Protein AF-A0A526Z070-F1 (afdb_monomer_lite)

Structure (mmCIF, N/CA/C/O backbone):
data_AF-A0A526Z070-F1
#
_entry.id   AF-A0A526Z070-F1
#
loop_
_atom_site.group_PDB
_atom_site.id
_atom_site.type_symbol
_atom_site.label_atom_id
_atom_site.label_alt_id
_atom_site.label_comp_id
_atom_site.label_asym_id
_atom_site.label_entity_id
_atom_site.label_seq_id
_atom_site.pdbx_PDB_ins_code
_atom_site.Cartn_x
_atom_site.Cartn_y
_atom_site.Cartn_z
_atom_site.occupancy
_atom_site.B_iso_or_equiv
_atom_site.auth_seq_id
_atom_site.auth_comp_id
_atom_site.auth_asym_id
_atom_site.auth_atom_id
_atom_site.pdbx_PDB_model_num
ATOM 1 N N . PRO A 1 1 ? 1.447 -7.290 5.886 1.00 92.00 1 PRO A N 1
ATOM 2 C CA . PRO A 1 1 ? 0.138 -7.250 6.586 1.00 92.00 1 PRO A CA 1
ATOM 3 C C . PRO A 1 1 ? 0.024 -5.947 7.384 1.00 92.00 1 PRO A C 1
ATOM 5 O O . PRO A 1 1 ? 1.025 -5.514 7.949 1.00 92.00 1 PRO A O 1
ATOM 8 N N . LEU A 1 2 ? -1.165 -5.348 7.430 1.00 95.94 2 LEU A N 1
ATOM 9 C CA . LEU A 1 2 ? -1.503 -4.253 8.340 1.00 95.94 2 LEU A CA 1
ATOM 10 C C . LEU A 1 2 ? -2.381 -4.821 9.459 1.00 95.94 2 LEU A C 1
ATOM 12 O O . LEU A 1 2 ? -3.425 -5.416 9.189 1.00 95.94 2 LEU A O 1
ATOM 16 N N . ILE A 1 3 ? -1.931 -4.688 10.706 1.00 96.31 3 ILE A N 1
ATOM 17 C CA . ILE A 1 3 ? -2.529 -5.356 11.866 1.00 96.31 3 ILE A CA 1
ATOM 18 C C . ILE A 1 3 ? -2.803 -4.322 12.956 1.00 96.31 3 ILE A C 1
ATOM 20 O O . ILE A 1 3 ? -1.921 -3.540 13.307 1.00 96.31 3 ILE A O 1
ATOM 24 N N . LEU A 1 4 ? -4.015 -4.355 13.506 1.00 95.44 4 LEU A N 1
ATOM 25 C CA . LEU A 1 4 ? -4.384 -3.659 14.732 1.00 95.44 4 LEU A CA 1
ATOM 26 C C . LEU A 1 4 ? -4.105 -4.565 15.934 1.00 95.44 4 LEU A C 1
ATOM 28 O O . LEU A 1 4 ? -4.437 -5.749 15.921 1.00 95.44 4 LEU A O 1
ATOM 32 N N . VAL A 1 5 ? -3.529 -3.993 16.989 1.00 94.69 5 VAL A N 1
ATOM 33 C CA . VAL A 1 5 ? -3.403 -4.642 18.297 1.00 94.69 5 VAL A CA 1
ATOM 34 C C . VAL A 1 5 ? -4.366 -3.956 19.261 1.00 94.69 5 VAL A C 1
ATOM 36 O O . VAL A 1 5 ? -4.196 -2.773 19.555 1.00 94.69 5 VAL A O 1
ATOM 39 N N . ARG A 1 6 ? -5.387 -4.681 19.727 1.00 93.19 6 ARG A N 1
ATOM 40 C CA . ARG A 1 6 ? -6.406 -4.186 20.667 1.00 93.19 6 ARG A CA 1
ATOM 41 C C . ARG A 1 6 ? -6.925 -5.333 21.532 1.00 93.19 6 ARG A C 1
ATOM 43 O O . ARG A 1 6 ? -7.060 -6.443 21.033 1.00 93.19 6 ARG A O 1
ATOM 50 N N . ASP A 1 7 ? -7.214 -5.061 22.807 1.00 92.75 7 ASP A N 1
ATOM 51 C CA . ASP A 1 7 ? -7.795 -6.030 23.754 1.00 92.75 7 ASP A CA 1
ATOM 52 C C . ASP A 1 7 ? -7.027 -7.365 23.794 1.00 92.75 7 ASP A C 1
ATOM 54 O O . ASP A 1 7 ? -7.619 -8.441 23.750 1.00 92.75 7 ASP A O 1
ATOM 58 N N . ASP A 1 8 ? -5.690 -7.282 23.804 1.00 94.75 8 ASP A N 1
ATOM 59 C CA . ASP A 1 8 ? -4.762 -8.424 23.753 1.00 94.75 8 ASP A CA 1
ATOM 60 C C . ASP A 1 8 ? -4.944 -9.343 22.527 1.00 94.75 8 ASP A C 1
ATOM 62 O O . ASP A 1 8 ? -4.594 -10.526 22.543 1.00 94.75 8 ASP A O 1
ATOM 66 N N . ARG A 1 9 ? -5.479 -8.799 21.427 1.00 95.38 9 ARG A N 1
ATOM 67 C CA . ARG A 1 9 ? -5.724 -9.514 20.172 1.00 95.38 9 ARG A CA 1
ATOM 68 C C . ARG A 1 9 ? -5.088 -8.813 18.978 1.00 95.38 9 ARG A C 1
ATOM 70 O O . ARG A 1 9 ? -5.016 -7.588 18.907 1.00 95.38 9 ARG A O 1
ATOM 77 N N . PHE A 1 10 ? -4.669 -9.629 18.013 1.00 96.56 10 PHE A N 1
ATOM 78 C CA . PHE A 1 10 ? -4.290 -9.187 16.675 1.00 96.56 10 PHE A CA 1
ATOM 79 C C . PHE A 1 10 ? -5.519 -9.227 15.765 1.00 96.56 10 PHE A C 1
ATOM 81 O O . PHE A 1 10 ? -6.107 -10.290 15.553 1.00 96.56 10 PHE A O 1
ATOM 88 N N . GLU A 1 11 ? -5.891 -8.078 15.218 1.00 95.50 11 GLU A N 1
ATOM 89 C CA . GLU A 1 11 ? -6.971 -7.928 14.247 1.00 95.50 11 GLU A CA 1
ATOM 90 C C . GLU A 1 11 ? -6.357 -7.556 12.891 1.00 95.50 11 GLU A C 1
ATOM 92 O O . GLU A 1 11 ? -5.664 -6.545 12.755 1.00 95.50 11 GLU A O 1
ATOM 97 N N . LEU A 1 12 ? -6.565 -8.397 11.877 1.00 96.75 12 LEU A N 1
ATOM 98 C CA . LEU A 1 12 ? -6.097 -8.113 10.523 1.00 96.75 12 LEU A CA 1
ATOM 99 C C . LEU A 1 12 ? -6.926 -6.968 9.931 1.00 96.75 12 LEU A C 1
ATOM 101 O O . LEU A 1 12 ? -8.136 -7.112 9.776 1.00 96.75 12 LEU A O 1
ATOM 105 N N . ILE A 1 13 ? -6.266 -5.865 9.571 1.00 96.75 13 ILE A N 1
ATOM 106 C CA . ILE A 1 13 ? -6.888 -4.767 8.821 1.00 96.75 13 ILE A CA 1
ATOM 107 C C . ILE A 1 13 ? -6.819 -5.075 7.326 1.00 96.75 13 ILE A C 1
ATOM 109 O O . ILE A 1 13 ? -7.817 -4.954 6.622 1.00 96.75 13 ILE A O 1
ATOM 113 N N . ASP A 1 14 ? -5.633 -5.452 6.836 1.00 97.00 14 ASP A N 1
ATOM 114 C CA . ASP A 1 14 ? -5.415 -5.691 5.410 1.00 97.00 14 ASP A CA 1
ATOM 115 C C . ASP A 1 14 ? -4.178 -6.548 5.111 1.00 97.00 14 ASP A C 1
ATOM 117 O O . ASP A 1 14 ? -3.184 -6.561 5.849 1.00 97.00 14 ASP A O 1
ATOM 121 N N . MET A 1 15 ? -4.219 -7.215 3.963 1.00 95.75 15 MET A N 1
ATOM 122 C CA . MET A 1 15 ? -3.091 -7.903 3.347 1.00 95.75 15 MET A CA 1
ATOM 123 C C . MET A 1 15 ? -2.636 -7.122 2.115 1.00 95.75 15 MET A C 1
ATOM 125 O O . MET A 1 15 ? -3.050 -7.399 0.998 1.00 95.75 15 MET A O 1
ATOM 129 N N . ILE A 1 16 ? -1.747 -6.150 2.327 1.00 95.38 16 ILE A N 1
ATOM 130 C CA . ILE A 1 16 ? -1.132 -5.386 1.236 1.00 95.38 16 ILE A CA 1
ATOM 131 C C . ILE A 1 16 ? -0.063 -6.257 0.565 1.00 95.38 16 ILE A C 1
ATOM 133 O O . ILE A 1 16 ? 0.975 -6.545 1.169 1.00 95.38 16 ILE A O 1
ATOM 137 N N . SER A 1 17 ? -0.335 -6.688 -0.665 1.00 91.88 17 SER A N 1
ATOM 138 C CA . SER A 1 17 ? 0.588 -7.469 -1.491 1.00 91.88 17 SER A CA 1
ATOM 139 C C . SER A 1 17 ? 1.489 -6.545 -2.307 1.00 91.88 17 SER A C 1
ATOM 141 O O . SER A 1 17 ? 1.004 -5.770 -3.126 1.00 91.88 17 SER A O 1
ATOM 143 N N . MET A 1 18 ? 2.798 -6.656 -2.094 1.00 90.94 18 MET A N 1
ATOM 144 C CA . MET A 1 18 ? 3.829 -5.951 -2.860 1.00 90.94 18 MET A CA 1
ATOM 145 C C . MET A 1 18 ? 4.542 -6.922 -3.795 1.00 90.94 18 MET A C 1
ATOM 147 O O . MET A 1 18 ? 4.515 -8.137 -3.577 1.00 90.94 18 MET A O 1
ATOM 151 N N . PHE A 1 19 ? 5.181 -6.379 -4.822 1.00 92.19 19 PHE A N 1
ATOM 152 C CA . PHE A 1 19 ? 5.901 -7.143 -5.823 1.00 92.19 19 PHE A CA 1
ATOM 153 C C . PHE A 1 19 ? 7.208 -6.457 -6.209 1.00 92.19 19 PHE A C 1
ATOM 155 O O . PHE A 1 19 ? 7.200 -5.307 -6.648 1.00 92.19 19 PHE A O 1
ATOM 162 N N . ASP A 1 20 ? 8.294 -7.223 -6.122 1.00 92.44 20 ASP A N 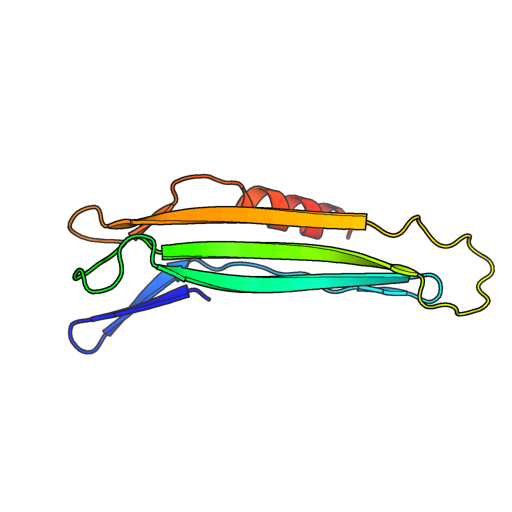1
ATOM 163 C CA . ASP A 1 20 ? 9.613 -6.823 -6.589 1.00 92.44 20 ASP A CA 1
ATOM 164 C C . ASP A 1 20 ? 10.053 -7.748 -7.727 1.00 92.44 20 ASP A C 1
ATOM 166 O O . ASP A 1 20 ? 9.875 -8.967 -7.676 1.00 92.44 20 ASP A O 1
ATOM 170 N N . GLU A 1 21 ? 10.667 -7.163 -8.747 1.00 91.50 21 GLU A N 1
ATOM 171 C CA . GLU A 1 21 ? 11.194 -7.859 -9.915 1.00 91.50 21 GLU A CA 1
ATOM 172 C C . GLU A 1 21 ? 12.601 -7.348 -10.210 1.00 91.50 21 GLU A C 1
ATOM 174 O O . GLU A 1 21 ? 12.865 -6.148 -10.193 1.00 91.50 21 GLU A O 1
ATOM 179 N N . SER A 1 22 ? 13.523 -8.263 -10.496 1.00 91.94 22 SER A N 1
ATOM 180 C CA . SER A 1 22 ? 14.881 -7.917 -10.905 1.00 91.94 22 SER A CA 1
ATOM 181 C C . SER A 1 22 ? 15.237 -8.739 -12.133 1.00 91.94 22 SER A C 1
ATOM 183 O O . SER A 1 22 ? 15.490 -9.937 -12.032 1.00 91.94 22 SER A O 1
ATOM 185 N N . LEU A 1 23 ? 15.249 -8.083 -13.288 1.00 90.69 23 LEU A N 1
ATOM 186 C CA . LEU A 1 23 ? 15.696 -8.637 -14.564 1.00 90.69 23 LEU A CA 1
ATOM 187 C C . LEU A 1 23 ? 17.051 -8.027 -14.936 1.00 90.69 23 LEU A C 1
ATOM 189 O O . LEU A 1 23 ? 17.512 -7.112 -14.268 1.00 90.69 23 LEU A O 1
ATOM 193 N N . CYS A 1 24 ? 17.693 -8.494 -16.006 1.00 91.50 24 CYS A N 1
ATOM 194 C CA . CYS A 1 24 ? 18.946 -7.888 -16.478 1.00 91.50 24 CYS A CA 1
ATOM 195 C C . CYS A 1 24 ? 18.751 -6.386 -16.764 1.00 91.50 24 CYS A C 1
ATOM 197 O O . CYS A 1 24 ? 19.454 -5.539 -16.225 1.00 91.50 24 CYS A O 1
ATOM 199 N N . ALA A 1 25 ? 17.743 -6.033 -17.572 1.00 92.19 25 ALA A N 1
ATOM 200 C CA . ALA A 1 25 ? 17.605 -4.667 -18.080 1.00 92.19 25 ALA A CA 1
ATOM 201 C C . ALA A 1 25 ? 17.103 -3.661 -17.025 1.00 92.19 25 ALA A C 1
ATOM 203 O O . ALA A 1 25 ? 17.402 -2.468 -17.112 1.00 92.19 25 ALA A O 1
ATOM 204 N N . TYR A 1 26 ? 16.347 -4.117 -16.020 1.00 93.38 26 TYR A N 1
ATOM 205 C CA . TYR A 1 26 ? 15.753 -3.248 -15.004 1.00 93.38 26 TYR A CA 1
ATOM 206 C C . TYR A 1 26 ? 15.410 -3.970 -13.704 1.00 93.38 26 TYR A C 1
ATOM 208 O O . TYR A 1 26 ? 15.284 -5.196 -13.643 1.00 93.38 26 TYR A O 1
ATOM 216 N N . ARG A 1 27 ? 15.181 -3.169 -12.668 1.00 94.44 27 ARG A N 1
ATOM 217 C CA . ARG A 1 27 ? 14.569 -3.575 -11.409 1.00 94.44 27 ARG A CA 1
ATOM 218 C C . ARG A 1 27 ? 13.294 -2.781 -11.178 1.00 94.44 27 ARG A C 1
ATOM 220 O O . ARG A 1 27 ? 13.270 -1.572 -11.401 1.00 94.44 27 ARG A O 1
ATOM 227 N N . ARG A 1 28 ? 12.256 -3.461 -10.704 1.00 94.81 28 ARG A N 1
ATOM 228 C CA . ARG A 1 28 ? 11.036 -2.855 -10.181 1.00 94.81 28 ARG A CA 1
ATOM 229 C C . ARG A 1 28 ? 10.905 -3.183 -8.700 1.00 94.81 28 ARG A C 1
ATOM 231 O O . ARG A 1 28 ? 11.079 -4.340 -8.327 1.00 94.81 28 ARG A O 1
ATOM 238 N N . THR A 1 29 ? 10.614 -2.184 -7.880 1.00 96.62 29 THR A N 1
ATOM 239 C CA . THR A 1 29 ? 10.391 -2.343 -6.441 1.00 96.62 29 THR A CA 1
ATOM 240 C C . THR A 1 29 ? 9.072 -1.720 -6.018 1.00 96.62 29 THR A C 1
ATOM 242 O O . THR A 1 29 ? 8.630 -0.722 -6.593 1.00 96.62 29 THR A O 1
ATOM 245 N N . GLN A 1 30 ? 8.453 -2.305 -4.997 1.00 97.25 30 GLN A N 1
ATOM 246 C CA . GLN A 1 30 ? 7.272 -1.768 -4.335 1.00 97.25 30 GLN A CA 1
ATOM 247 C C . GLN A 1 30 ? 7.541 -1.618 -2.841 1.00 97.25 30 GLN A C 1
ATOM 249 O O . GLN A 1 30 ? 7.570 -2.595 -2.097 1.00 97.25 30 GLN A O 1
ATOM 254 N N . GLU A 1 31 ? 7.716 -0.375 -2.398 1.00 97.06 31 GLU A N 1
ATOM 255 C CA . GLU A 1 31 ? 8.006 -0.052 -1.000 1.00 97.06 31 GLU A CA 1
ATOM 256 C C . GLU A 1 31 ? 6.772 0.517 -0.302 1.00 97.06 31 GLU A C 1
ATOM 258 O O . GLU A 1 31 ? 6.121 1.424 -0.816 1.00 97.06 31 GLU A O 1
ATOM 263 N N . LEU A 1 32 ? 6.451 0.002 0.887 1.00 97.31 32 LEU A N 1
ATOM 264 C CA . LEU A 1 32 ? 5.279 0.410 1.660 1.0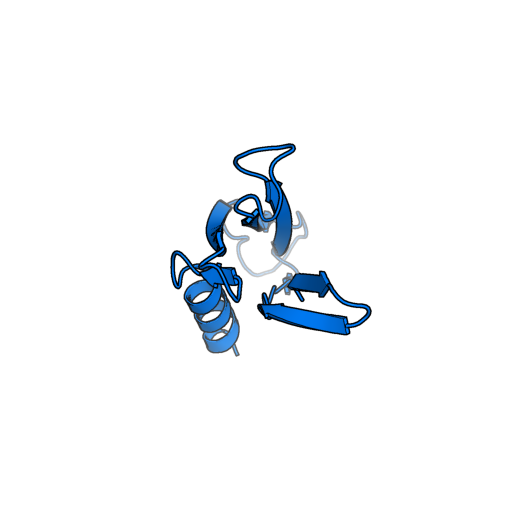0 97.31 32 LEU A CA 1
ATOM 265 C C . LEU A 1 32 ? 5.660 1.312 2.833 1.00 97.31 32 LEU A C 1
ATOM 267 O O . LEU A 1 32 ? 6.446 0.932 3.701 1.00 97.31 32 LEU A O 1
ATOM 271 N N . ALA A 1 33 ? 5.005 2.467 2.907 1.00 97.69 33 ALA A N 1
ATOM 272 C CA . ALA A 1 33 ? 5.080 3.396 4.023 1.00 97.69 33 ALA A CA 1
ATOM 273 C C . ALA A 1 33 ? 3.701 3.616 4.660 1.00 97.69 33 ALA A C 1
ATOM 275 O O . ALA A 1 33 ? 2.676 3.654 3.975 1.00 97.69 33 ALA A O 1
ATOM 276 N N . PHE A 1 34 ? 3.687 3.816 5.980 1.00 95.94 34 PHE A N 1
ATOM 277 C CA . PHE A 1 34 ? 2.487 4.155 6.742 1.00 95.94 34 PHE A CA 1
ATOM 278 C C . PHE A 1 34 ? 2.612 5.534 7.379 1.00 95.94 34 PHE A C 1
ATOM 280 O O . PHE A 1 34 ? 3.671 5.910 7.879 1.00 95.94 34 PHE A O 1
ATOM 287 N N . GLN A 1 35 ? 1.509 6.273 7.390 1.00 96.50 35 GLN A N 1
ATOM 288 C CA . GLN A 1 35 ? 1.379 7.581 8.025 1.00 96.50 35 GLN A CA 1
ATOM 289 C C . GLN A 1 35 ? 0.039 7.654 8.755 1.00 96.50 35 GLN A C 1
ATOM 291 O O . GLN A 1 35 ? -0.933 7.041 8.321 1.00 96.50 35 GLN A O 1
ATOM 296 N N . THR A 1 36 ? -0.047 8.427 9.836 1.00 94.44 36 THR A N 1
ATOM 297 C CA . THR A 1 36 ? -1.345 8.730 10.462 1.00 94.44 36 THR A CA 1
ATOM 298 C C . THR A 1 36 ? -1.815 10.118 10.032 1.00 94.44 36 THR A C 1
ATOM 300 O O . THR A 1 36 ? -1.019 11.049 9.960 1.00 94.44 36 THR A O 1
ATOM 303 N N . VAL A 1 37 ? -3.097 10.260 9.685 1.00 90.00 37 VAL A N 1
ATOM 304 C CA . VAL A 1 37 ? -3.654 11.505 9.106 1.00 90.00 37 VAL A CA 1
ATOM 305 C C . VAL A 1 37 ? -4.117 12.494 10.191 1.00 90.00 37 VAL A C 1
ATOM 307 O O . VAL A 1 37 ? -4.321 13.673 9.917 1.00 90.00 37 VAL A O 1
ATOM 310 N N . ALA A 1 38 ? -4.233 12.042 11.440 1.00 85.50 38 ALA A N 1
ATOM 311 C CA . ALA A 1 38 ? -4.571 12.864 12.601 1.00 85.50 38 ALA A CA 1
ATOM 312 C C . ALA A 1 38 ? -3.817 12.351 13.838 1.00 85.50 38 ALA A C 1
ATOM 314 O O . ALA A 1 38 ? -4.380 11.654 14.684 1.00 85.50 38 ALA A O 1
ATOM 315 N N . GLU A 1 39 ? -2.517 12.644 13.899 1.00 79.75 39 GLU A N 1
ATOM 316 C CA . GLU A 1 39 ? -1.635 12.181 14.976 1.00 79.75 39 GLU A CA 1
ATOM 317 C C . GLU A 1 39 ? -2.200 12.481 16.375 1.00 79.75 39 GLU A C 1
ATOM 319 O O . GLU A 1 39 ? -2.754 13.548 16.642 1.00 79.75 39 GLU A O 1
ATOM 324 N N . GLY A 1 40 ? -2.053 11.512 17.282 1.00 80.94 40 GLY A N 1
ATOM 325 C CA . GLY A 1 40 ? -2.461 11.633 18.684 1.00 80.94 40 GLY A CA 1
ATOM 326 C C . GLY A 1 40 ? -3.930 11.312 18.979 1.00 80.94 40 GLY A C 1
ATOM 327 O O . GLY A 1 40 ? -4.298 11.239 20.151 1.00 80.94 40 GLY A O 1
ATOM 328 N N . GLN A 1 41 ? -4.767 11.071 17.966 1.00 88.94 41 GLN A N 1
ATOM 329 C CA . GLN A 1 41 ? -6.142 10.613 18.180 1.00 88.94 41 GLN A CA 1
ATOM 330 C C . GLN A 1 41 ? -6.215 9.078 18.261 1.00 88.94 41 GLN A C 1
ATOM 332 O O . GLN A 1 41 ? -5.631 8.391 17.417 1.00 88.94 41 GLN A O 1
ATOM 337 N N . PRO A 1 42 ? -6.949 8.506 19.238 1.00 90.38 42 PRO A N 1
ATOM 338 C CA . PRO A 1 42 ? -7.270 7.085 19.224 1.00 90.38 42 PRO A CA 1
ATOM 339 C C . PRO A 1 42 ? -7.953 6.709 17.911 1.00 90.38 42 PRO A C 1
ATOM 341 O O . PRO A 1 42 ? -8.886 7.383 17.480 1.00 90.38 42 PRO A O 1
ATOM 344 N N . TYR A 1 43 ? -7.486 5.624 17.297 1.00 93.25 43 TYR A N 1
ATOM 345 C CA . TYR A 1 43 ? -7.983 5.141 16.008 1.00 93.25 43 TYR A CA 1
ATOM 346 C C . TYR A 1 43 ? -7.911 6.179 14.872 1.00 93.25 43 TYR A C 1
ATOM 348 O O . TYR A 1 43 ? -8.788 6.238 14.007 1.00 93.25 43 TYR A O 1
ATOM 356 N N . ALA A 1 44 ? -6.861 7.011 14.876 1.00 95.88 44 ALA A N 1
ATOM 357 C CA . ALA A 1 44 ? -6.570 7.924 13.778 1.00 95.88 44 ALA A CA 1
ATOM 358 C C . ALA A 1 44 ? -6.514 7.182 12.436 1.00 95.88 44 ALA A C 1
ATOM 360 O O . ALA A 1 44 ? -6.015 6.060 12.345 1.00 95.88 44 ALA A O 1
ATOM 361 N N . ALA A 1 45 ? -6.989 7.837 11.376 1.00 97.06 45 ALA A N 1
ATOM 362 C CA . ALA A 1 45 ? -6.930 7.265 10.041 1.00 97.06 45 ALA A CA 1
ATOM 363 C C . ALA A 1 45 ? -5.477 6.959 9.639 1.00 97.06 45 ALA A C 1
ATOM 365 O O . ALA A 1 45 ? -4.571 7.771 9.858 1.00 97.06 45 ALA A O 1
ATOM 366 N N . ILE A 1 46 ? -5.275 5.791 9.034 1.00 97.31 46 ILE A N 1
ATOM 367 C CA . ILE A 1 46 ? -3.967 5.288 8.614 1.00 97.31 46 ILE A CA 1
ATOM 368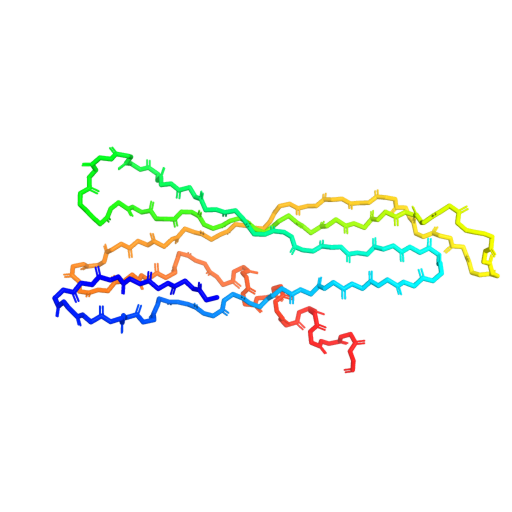 C C . ILE A 1 46 ? -3.886 5.446 7.102 1.00 97.31 46 ILE A C 1
ATOM 370 O O . ILE A 1 46 ? -4.715 4.903 6.383 1.00 97.31 46 ILE A O 1
ATOM 374 N N . LYS A 1 47 ? -2.893 6.166 6.594 1.00 97.94 47 LYS A N 1
ATOM 375 C CA . LYS A 1 47 ? -2.570 6.202 5.169 1.00 97.94 47 LYS A CA 1
ATOM 376 C C . LYS A 1 47 ? -1.458 5.196 4.892 1.00 97.94 47 LYS A C 1
ATOM 378 O O . LYS A 1 47 ? -0.375 5.313 5.458 1.00 97.94 47 LYS A O 1
ATOM 383 N N . ALA A 1 48 ? -1.728 4.233 4.022 1.00 98.06 48 ALA A N 1
ATOM 384 C CA . ALA A 1 48 ? -0.721 3.364 3.430 1.00 98.06 48 ALA A CA 1
ATOM 385 C C . ALA A 1 48 ? -0.374 3.894 2.040 1.00 98.06 48 ALA A C 1
ATOM 387 O O . ALA A 1 48 ? -1.277 4.162 1.245 1.00 98.06 48 ALA A O 1
ATOM 388 N N . THR A 1 49 ? 0.913 4.029 1.745 1.00 98.44 49 THR A N 1
ATOM 389 C CA . THR A 1 49 ? 1.414 4.418 0.425 1.00 98.44 49 THR A CA 1
ATOM 390 C C . THR A 1 49 ? 2.395 3.365 -0.053 1.00 98.44 49 THR A C 1
ATOM 392 O O . THR A 1 49 ? 3.366 3.088 0.645 1.00 98.44 49 THR A O 1
ATOM 395 N N . VAL A 1 50 ? 2.138 2.797 -1.228 1.00 98.25 50 VAL A N 1
ATOM 396 C CA . VAL A 1 50 ? 3.101 1.976 -1.957 1.00 98.25 50 VAL A CA 1
ATOM 397 C C . VAL A 1 50 ? 3.758 2.838 -3.024 1.00 98.25 50 VAL A C 1
ATOM 399 O O . VAL A 1 50 ? 3.066 3.362 -3.898 1.00 98.25 50 VAL A O 1
ATOM 402 N N . THR A 1 51 ? 5.077 2.967 -2.958 1.00 98.12 51 THR A N 1
ATOM 403 C CA . THR A 1 51 ? 5.891 3.572 -4.012 1.00 98.12 51 THR A CA 1
ATOM 404 C C . THR A 1 51 ? 6.342 2.464 -4.958 1.00 98.12 51 THR A C 1
ATOM 406 O O . THR A 1 51 ? 7.115 1.589 -4.575 1.00 98.12 51 THR A 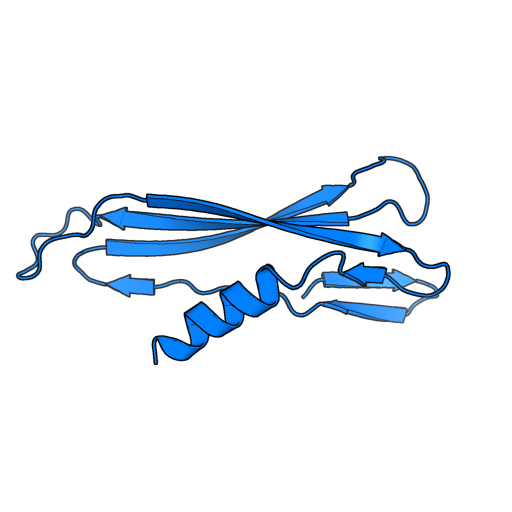O 1
ATOM 409 N N . ASP A 1 52 ? 5.814 2.488 -6.180 1.00 97.44 52 ASP A N 1
ATOM 410 C CA . ASP A 1 52 ? 6.073 1.530 -7.256 1.00 97.44 52 ASP A CA 1
ATOM 411 C C . ASP A 1 52 ? 7.078 2.147 -8.232 1.00 97.44 52 ASP A C 1
ATOM 413 O O . ASP A 1 52 ? 6.728 3.039 -9.011 1.00 97.44 52 ASP A O 1
ATOM 417 N N . ALA A 1 53 ? 8.331 1.703 -8.159 1.00 97.31 53 ALA A N 1
ATOM 418 C CA . ALA A 1 53 ? 9.449 2.280 -8.894 1.00 97.31 53 ALA A CA 1
ATOM 419 C C . ALA A 1 53 ? 10.066 1.260 -9.851 1.00 97.31 53 ALA A C 1
ATOM 421 O O . ALA A 1 53 ? 10.305 0.121 -9.478 1.00 97.31 53 ALA A O 1
ATOM 422 N N . THR A 1 54 ? 10.356 1.674 -11.082 1.00 95.81 54 THR A N 1
ATOM 423 C CA . THR A 1 54 ? 11.116 0.918 -12.085 1.00 95.81 54 THR A CA 1
ATOM 424 C C . THR A 1 54 ? 12.355 1.711 -12.469 1.00 95.81 54 THR A C 1
ATOM 426 O O . THR A 1 54 ? 12.250 2.874 -12.856 1.00 95.81 54 THR A O 1
ATOM 429 N N . LEU A 1 55 ? 13.525 1.084 -12.376 1.00 94.94 55 LEU A N 1
ATOM 430 C CA . LEU A 1 55 ? 14.818 1.693 -12.670 1.00 94.94 55 LEU A CA 1
ATOM 431 C C . LEU A 1 55 ? 15.649 0.772 -13.579 1.00 94.94 55 LEU A C 1
ATOM 433 O O . LEU A 1 55 ? 15.695 -0.434 -13.326 1.00 94.94 55 L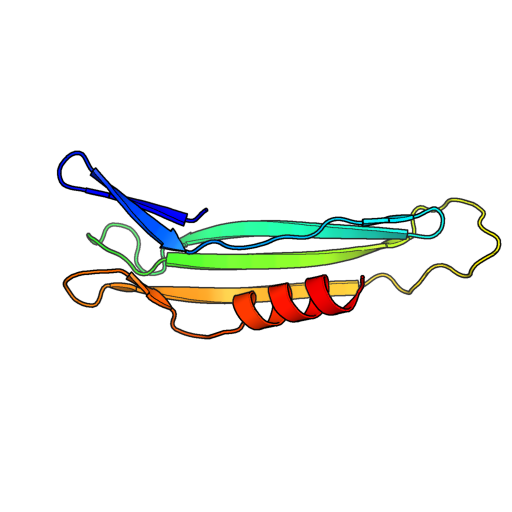EU A O 1
ATOM 437 N N . PRO A 1 56 ? 16.340 1.306 -14.604 1.00 92.81 56 PRO A N 1
ATOM 438 C CA . PRO A 1 56 ? 17.344 0.550 -15.347 1.00 92.81 56 PRO A CA 1
ATOM 439 C C . PRO A 1 56 ? 18.442 0.029 -14.418 1.00 92.81 56 PRO A C 1
ATOM 441 O O . PRO A 1 56 ? 18.917 0.762 -13.551 1.00 92.81 56 PRO A O 1
ATOM 444 N N . ASN A 1 57 ? 18.905 -1.201 -14.635 1.00 88.31 57 ASN A N 1
ATOM 445 C CA . ASN A 1 57 ? 19.992 -1.767 -13.822 1.00 88.31 57 ASN A CA 1
ATOM 446 C C . ASN A 1 57 ? 21.389 -1.338 -14.287 1.00 88.31 57 ASN A C 1
ATOM 448 O O . ASN A 1 57 ? 22.371 -1.580 -13.591 1.00 88.31 57 ASN A O 1
ATOM 452 N N . GLY A 1 58 ? 21.497 -0.695 -15.455 1.00 80.38 58 GLY A N 1
ATOM 453 C CA . GLY A 1 58 ? 22.783 -0.285 -16.031 1.00 80.38 58 GLY A CA 1
ATOM 454 C C . GLY A 1 58 ? 23.629 -1.451 -16.557 1.00 80.38 58 GLY A C 1
ATOM 455 O O . GLY A 1 58 ? 24.773 -1.242 -16.958 1.00 80.38 58 GLY A O 1
ATOM 456 N N . GLU A 1 59 ? 23.077 -2.664 -16.571 1.00 82.50 59 GLU A N 1
ATOM 457 C CA . GLU A 1 59 ? 23.691 -3.839 -17.179 1.00 82.50 59 GLU A CA 1
ATOM 458 C C . GLU A 1 59 ? 23.542 -3.788 -18.707 1.00 82.50 59 GLU A C 1
ATOM 460 O O . GLU A 1 59 ? 22.568 -3.256 -19.244 1.00 82.50 59 GLU A O 1
ATOM 465 N N . SER A 1 60 ? 24.533 -4.324 -19.424 1.00 82.06 60 SER A N 1
ATOM 466 C CA . SER A 1 60 ? 24.438 -4.495 -20.877 1.00 82.06 60 SER A CA 1
ATOM 467 C C . SER A 1 60 ? 23.624 -5.747 -21.172 1.00 82.06 60 SER A C 1
ATOM 469 O O . SER A 1 60 ? 24.134 -6.860 -21.058 1.00 82.06 60 SER A O 1
ATOM 471 N N . CYS A 1 61 ? 22.362 -5.544 -21.525 1.00 85.69 61 CYS A N 1
ATOM 472 C CA . CYS A 1 61 ? 21.416 -6.597 -21.869 1.00 85.69 61 CYS A CA 1
ATOM 473 C C . CYS A 1 61 ? 21.059 -6.500 -23.354 1.00 85.69 61 CYS A C 1
ATOM 475 O O . CYS A 1 61 ? 21.150 -5.422 -23.943 1.00 85.69 61 CYS A O 1
ATOM 477 N N . ASP A 1 62 ? 20.640 -7.617 -23.948 1.00 84.69 62 ASP A N 1
ATOM 478 C CA . ASP A 1 62 ? 20.187 -7.634 -25.345 1.00 84.69 62 ASP A CA 1
ATOM 479 C C . ASP A 1 62 ? 18.891 -6.821 -25.532 1.00 84.69 62 ASP A C 1
ATOM 481 O O . ASP A 1 62 ? 18.687 -6.193 -26.572 1.00 84.69 62 ASP A O 1
ATOM 485 N N . ASP A 1 63 ? 18.040 -6.787 -24.501 1.00 79.44 63 ASP A N 1
ATOM 486 C CA . ASP A 1 63 ? 16.809 -6.000 -24.474 1.00 79.44 63 ASP A CA 1
ATOM 487 C C . ASP A 1 63 ? 17.055 -4.554 -24.027 1.00 79.44 63 ASP A C 1
ATOM 489 O O . ASP A 1 63 ? 17.821 -4.277 -23.098 1.00 79.44 63 ASP A O 1
ATOM 493 N N . ALA A 1 64 ? 16.335 -3.617 -24.648 1.00 82.81 64 ALA A N 1
ATOM 494 C CA . ALA A 1 64 ? 16.363 -2.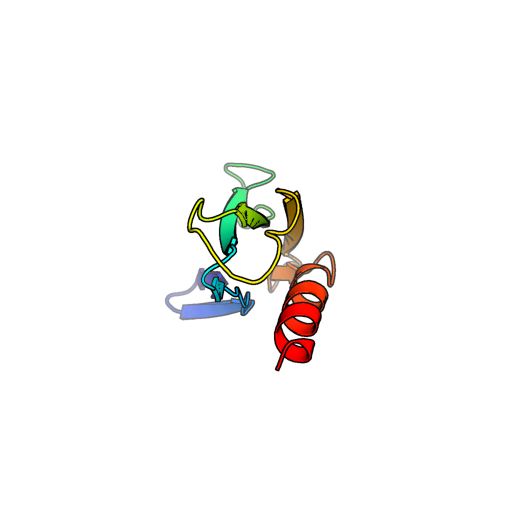218 -24.245 1.00 82.81 64 ALA A CA 1
ATOM 495 C C . ALA A 1 64 ? 15.766 -2.041 -22.840 1.00 82.81 64 ALA A C 1
ATOM 497 O O . ALA A 1 64 ? 14.655 -2.497 -22.558 1.00 82.81 64 ALA A O 1
ATOM 498 N N . ALA A 1 65 ? 16.488 -1.331 -21.971 1.00 85.38 65 ALA A N 1
ATOM 499 C CA . ALA A 1 65 ? 15.969 -0.976 -20.659 1.00 85.38 65 ALA A CA 1
ATOM 500 C C . ALA A 1 65 ? 14.735 -0.059 -20.788 1.00 85.38 65 ALA A C 1
ATOM 502 O O . ALA A 1 65 ? 14.746 0.866 -21.608 1.00 85.38 65 ALA A O 1
ATOM 503 N N . PRO A 1 66 ? 13.679 -0.287 -19.985 1.00 86.50 66 PRO A N 1
ATOM 504 C CA . PRO A 1 66 ? 12.549 0.626 -19.912 1.00 86.50 66 PRO A CA 1
ATOM 505 C C . PRO A 1 66 ? 12.984 1.995 -19.382 1.00 86.50 66 PRO A C 1
ATOM 507 O O . PRO A 1 66 ? 14.000 2.131 -18.697 1.00 86.50 66 PRO A O 1
ATOM 510 N N . GLU A 1 67 ? 12.176 3.015 -19.663 1.00 90.31 67 GLU A N 1
ATOM 511 C CA . GLU A 1 67 ? 12.342 4.321 -19.035 1.00 90.31 67 GLU A CA 1
ATOM 512 C C . GLU A 1 67 ? 12.126 4.213 -17.519 1.00 90.31 67 GLU A C 1
ATOM 514 O O . GLU A 1 67 ? 11.254 3.477 -17.046 1.00 90.31 67 GLU A O 1
ATOM 519 N N . ALA A 1 68 ? 12.932 4.951 -16.753 1.00 94.50 68 ALA A N 1
ATOM 520 C CA . ALA A 1 68 ? 12.763 5.032 -15.313 1.00 94.50 68 ALA A CA 1
ATOM 521 C C . ALA A 1 68 ? 11.408 5.673 -14.982 1.00 94.50 68 ALA A C 1
ATOM 523 O O . ALA A 1 68 ? 11.098 6.768 -15.449 1.00 94.50 68 ALA A O 1
ATOM 524 N N . ALA A 1 69 ? 10.618 5.010 -14.145 1.00 95.69 69 ALA A N 1
ATOM 525 C CA . ALA A 1 69 ? 9.297 5.479 -13.752 1.00 95.69 69 ALA A CA 1
ATOM 526 C C . ALA A 1 69 ? 9.075 5.242 -12.261 1.00 95.69 69 ALA A C 1
ATOM 528 O O . ALA A 1 69 ? 9.545 4.255 -11.702 1.00 95.69 69 ALA A O 1
ATOM 529 N N . SER A 1 70 ? 8.341 6.141 -11.616 1.00 97.00 70 SER A N 1
ATOM 530 C CA . SER A 1 70 ? 7.914 5.976 -10.230 1.00 97.00 70 SER A CA 1
ATOM 531 C C . SER A 1 70 ? 6.521 6.558 -10.050 1.00 97.00 70 SER A C 1
ATOM 533 O O . SER A 1 70 ? 6.203 7.604 -10.623 1.00 97.00 70 SER A O 1
ATOM 535 N N . ARG A 1 71 ? 5.682 5.871 -9.277 1.00 97.44 71 ARG A N 1
ATOM 536 C CA . ARG A 1 71 ? 4.350 6.346 -8.900 1.00 97.44 71 ARG A CA 1
ATOM 537 C C . ARG A 1 71 ? 4.018 5.932 -7.472 1.00 97.44 71 ARG A C 1
ATOM 539 O O . ARG A 1 71 ? 4.361 4.834 -7.042 1.00 97.44 71 ARG A O 1
ATOM 546 N N . ASP A 1 72 ? 3.276 6.791 -6.786 1.00 98.25 72 ASP A N 1
ATOM 547 C CA . ASP A 1 72 ? 2.727 6.497 -5.466 1.00 98.25 72 ASP A CA 1
ATOM 548 C C . ASP A 1 72 ? 1.268 6.059 -5.592 1.00 98.25 72 ASP A C 1
ATOM 550 O O . ASP A 1 72 ? 0.443 6.738 -6.211 1.00 98.25 72 ASP A O 1
ATOM 554 N N . ILE A 1 73 ? 0.937 4.934 -4.965 1.00 98.12 73 ILE A N 1
ATOM 555 C CA . ILE A 1 73 ? -0.427 4.431 -4.830 1.00 98.12 73 ILE A CA 1
ATOM 556 C C . ILE A 1 73 ? -0.788 4.467 -3.351 1.00 98.12 73 ILE A C 1
ATOM 558 O O . ILE A 1 73 ? -0.119 3.841 -2.532 1.00 98.12 73 ILE A O 1
ATOM 562 N N . SER A 1 74 ? -1.854 5.180 -2.988 1.00 97.88 74 SER A N 1
ATOM 563 C CA . SER A 1 74 ? -2.252 5.324 -1.585 1.00 97.88 74 SER A CA 1
ATOM 564 C C . SER A 1 74 ? -3.677 4.858 -1.310 1.00 97.88 74 SER A C 1
ATOM 566 O O . SER A 1 74 ? -4.588 5.078 -2.108 1.00 97.88 74 SER A O 1
ATOM 568 N N . VAL A 1 75 ? -3.871 4.299 -0.117 1.00 98.25 75 VAL A N 1
ATOM 569 C CA . VAL A 1 75 ? -5.175 4.005 0.489 1.00 98.25 75 VAL A CA 1
ATOM 570 C C . VAL A 1 75 ? -5.192 4.597 1.894 1.00 98.25 75 VAL A C 1
ATOM 572 O O . VAL A 1 75 ? -4.228 4.452 2.646 1.00 98.25 75 VAL A O 1
ATOM 575 N N . THR A 1 76 ? -6.295 5.245 2.261 1.00 98.25 76 THR A N 1
ATOM 576 C CA . THR A 1 76 ? -6.540 5.673 3.643 1.00 98.25 76 THR A CA 1
ATOM 577 C C . THR A 1 76 ? -7.549 4.730 4.285 1.00 98.25 76 THR A C 1
ATOM 579 O O . THR A 1 76 ? -8.626 4.508 3.736 1.00 98.25 76 THR A O 1
ATOM 582 N N . TYR A 1 77 ? -7.202 4.177 5.442 1.00 98.12 77 TYR A N 1
ATOM 583 C CA . TYR A 1 77 ? -8.056 3.336 6.267 1.00 98.12 77 TYR A CA 1
ATOM 584 C C . TYR A 1 77 ? -8.674 4.195 7.365 1.00 98.12 77 TYR A C 1
ATOM 586 O O . TYR A 1 77 ? -7.959 4.884 8.098 1.00 98.12 77 TYR A O 1
ATOM 594 N N . HIS A 1 78 ? -9.995 4.140 7.490 1.00 97.31 78 HIS A N 1
ATOM 595 C CA . HIS A 1 78 ? -10.753 4.907 8.473 1.00 97.31 78 HIS A CA 1
ATOM 596 C C . HIS A 1 78 ? -11.378 3.984 9.509 1.00 97.31 78 HIS A C 1
ATOM 598 O O . HIS A 1 78 ? -11.843 2.899 9.172 1.00 97.31 78 HIS A O 1
ATOM 604 N N . TRP A 1 79 ? -11.404 4.425 10.762 1.00 96.62 79 TRP A N 1
ATOM 605 C CA . TRP A 1 79 ? -12.125 3.737 11.823 1.00 96.62 79 TRP A CA 1
ATOM 606 C C . TRP A 1 79 ? -13.631 3.987 11.704 1.00 96.62 79 TRP A C 1
ATOM 608 O O . TRP A 1 79 ? -14.051 5.142 11.628 1.00 96.62 79 TRP A O 1
ATOM 618 N N . ASP A 1 80 ? -14.441 2.929 11.725 1.00 95.62 80 ASP A N 1
ATOM 619 C CA . ASP A 1 80 ? -15.910 3.029 11.659 1.00 95.62 80 ASP A CA 1
ATOM 620 C C . ASP A 1 80 ? -16.610 2.919 13.028 1.00 95.62 80 ASP A C 1
ATOM 622 O O . ASP A 1 80 ? -17.836 2.960 13.116 1.00 95.62 80 ASP A O 1
ATOM 626 N N . GLY A 1 81 ? -15.834 2.796 14.108 1.00 94.12 81 GLY A N 1
ATOM 627 C CA . GLY A 1 81 ? -16.327 2.503 15.457 1.00 94.12 81 GLY A CA 1
ATOM 628 C C . GLY A 1 81 ? -16.031 1.071 15.905 1.00 94.12 81 GLY A C 1
ATOM 629 O O . GLY A 1 81 ? -15.944 0.817 17.107 1.00 94.12 81 GLY A O 1
ATOM 630 N N . THR A 1 82 ? -15.823 0.153 14.962 1.00 93.81 82 THR A N 1
ATOM 631 C CA . THR A 1 82 ? -15.644 -1.283 15.216 1.00 93.81 82 THR A CA 1
ATOM 632 C C . THR A 1 82 ? -14.386 -1.863 14.581 1.00 93.81 82 THR A C 1
ATOM 634 O O . THR A 1 82 ? -13.718 -2.673 15.231 1.00 93.81 82 THR A O 1
ATOM 637 N N . ALA A 1 83 ? -14.058 -1.431 13.362 1.00 95.38 83 ALA A N 1
ATOM 638 C CA . ALA A 1 83 ? -12.937 -1.895 12.560 1.00 95.38 83 ALA A CA 1
ATOM 639 C C . ALA A 1 83 ? -12.389 -0.764 11.667 1.00 95.38 83 ALA A C 1
ATOM 641 O O . ALA A 1 83 ? -12.995 0.299 11.508 1.00 95.38 83 ALA A O 1
ATOM 642 N N . TYR A 1 84 ? -11.221 -1.002 11.069 1.00 97.31 84 TYR A N 1
ATOM 643 C CA . TYR A 1 84 ? -10.697 -0.147 10.004 1.00 97.31 84 TYR A CA 1
ATOM 644 C C . TYR A 1 84 ? -11.257 -0.571 8.644 1.00 97.31 84 TYR A C 1
ATOM 646 O O . TYR A 1 84 ? -11.219 -1.747 8.290 1.00 97.31 84 TYR A O 1
ATOM 654 N N . VAL A 1 85 ? -11.707 0.403 7.856 1.00 97.12 85 VAL A N 1
ATOM 655 C CA . VAL A 1 85 ? -12.292 0.212 6.523 1.00 97.12 85 VAL A CA 1
ATOM 656 C C . VAL A 1 85 ? -11.446 0.941 5.478 1.00 97.12 85 VAL A C 1
ATOM 658 O O . VAL A 1 85 ? -11.059 2.094 5.689 1.00 97.12 85 VAL A O 1
ATOM 661 N N . LYS A 1 86 ? -11.161 0.291 4.338 1.00 97.25 86 LYS A N 1
ATOM 662 C CA . LYS A 1 86 ? -10.476 0.924 3.195 1.00 97.25 86 LYS A CA 1
ATOM 663 C C . LYS A 1 86 ? -11.319 2.046 2.601 1.00 97.25 86 LYS A C 1
ATOM 665 O O . LYS A 1 86 ? -12.483 1.844 2.272 1.00 97.25 86 LYS A O 1
ATOM 670 N N . GLY A 1 87 ? -10.687 3.187 2.348 1.00 97.12 87 GLY A N 1
ATOM 671 C CA . GLY A 1 87 ? -11.278 4.280 1.577 1.00 97.12 87 GLY A CA 1
ATOM 672 C C . GLY A 1 87 ? -11.242 4.080 0.056 1.00 97.12 87 GLY A C 1
ATOM 673 O O . GLY A 1 87 ? -11.928 4.804 -0.660 1.00 97.12 87 GLY A O 1
ATOM 674 N N . SER A 1 88 ? -10.450 3.133 -0.461 1.00 97.56 88 SER A N 1
ATOM 675 C CA . SER A 1 88 ? -10.368 2.825 -1.896 1.00 97.56 88 SER A CA 1
ATOM 676 C C . SER A 1 88 ? -9.829 1.413 -2.160 1.00 97.56 88 SER A C 1
ATOM 678 O O . SER A 1 88 ? -9.245 0.785 -1.280 1.00 97.56 88 SER A O 1
ATOM 680 N N . ASP A 1 89 ? -9.996 0.936 -3.395 1.00 96.81 89 ASP A N 1
ATOM 681 C CA . ASP A 1 89 ? -9.515 -0.359 -3.904 1.00 96.81 89 ASP A CA 1
ATOM 682 C C . ASP A 1 89 ? -8.140 -0.263 -4.602 1.00 96.81 89 ASP A C 1
ATOM 684 O O . ASP A 1 89 ? -7.739 -1.159 -5.343 1.00 96.81 89 ASP A O 1
ATOM 688 N N . ALA A 1 90 ? -7.407 0.840 -4.410 1.00 97.69 90 ALA A N 1
ATOM 689 C CA . ALA A 1 90 ? -6.218 1.149 -5.207 1.00 97.69 90 ALA A CA 1
ATOM 690 C C . ALA A 1 90 ? -5.085 0.118 -5.036 1.00 97.69 90 ALA A C 1
ATOM 692 O O . ALA A 1 90 ? -4.449 -0.265 -6.016 1.00 97.69 90 ALA A O 1
ATOM 693 N N . LEU A 1 91 ? -4.862 -0.371 -3.811 1.00 96.62 91 LEU A N 1
ATOM 694 C CA . LEU A 1 91 ? -3.862 -1.415 -3.552 1.00 96.62 91 LEU A CA 1
ATOM 695 C C . LEU A 1 91 ? -4.331 -2.809 -3.994 1.00 96.62 91 LEU A C 1
ATOM 697 O O . LEU A 1 91 ? -3.500 -3.635 -4.357 1.00 96.62 91 LEU A O 1
ATOM 701 N N . ASP A 1 92 ? -5.643 -3.057 -4.044 1.00 95.62 92 ASP A N 1
ATOM 702 C CA . ASP A 1 92 ? -6.188 -4.306 -4.594 1.00 95.62 92 ASP A CA 1
ATOM 703 C C . ASP A 1 92 ? -6.008 -4.347 -6.119 1.00 95.62 92 ASP A C 1
ATOM 705 O O . ASP A 1 92 ? -5.623 -5.371 -6.684 1.00 95.62 92 ASP A O 1
ATOM 709 N N . LYS A 1 93 ? -6.198 -3.203 -6.790 1.00 95.75 93 LYS A N 1
ATOM 710 C CA . LYS A 1 93 ? -5.873 -3.037 -8.213 1.00 95.75 93 LYS A CA 1
ATOM 711 C C . LYS A 1 93 ? -4.388 -3.246 -8.482 1.00 95.75 93 LYS A C 1
ATOM 713 O O . LYS A 1 93 ? -4.059 -3.989 -9.401 1.00 95.75 93 LYS A O 1
ATOM 718 N N . LEU A 1 94 ? -3.508 -2.666 -7.661 1.00 95.38 94 LEU A N 1
ATOM 719 C CA . LEU A 1 94 ? -2.062 -2.888 -7.768 1.00 95.38 94 LEU A CA 1
ATOM 720 C C . LEU A 1 94 ? -1.708 -4.378 -7.633 1.00 95.38 94 LEU A C 1
ATOM 722 O O . LEU A 1 94 ? -0.936 -4.905 -8.431 1.00 95.38 94 LEU A O 1
ATOM 726 N N . ALA A 1 95 ? -2.314 -5.084 -6.674 1.00 94.19 95 ALA A N 1
ATOM 727 C CA . ALA A 1 95 ? -2.127 -6.525 -6.526 1.00 94.19 95 ALA A CA 1
ATOM 728 C C . ALA A 1 95 ? -2.616 -7.306 -7.761 1.00 94.19 95 ALA A C 1
ATOM 730 O O . ALA A 1 95 ? -1.937 -8.228 -8.213 1.00 94.19 95 ALA A O 1
ATOM 731 N N . GLY A 1 96 ? -3.750 -6.912 -8.349 1.00 94.56 96 GLY A N 1
ATOM 732 C CA . GLY A 1 96 ? -4.250 -7.479 -9.605 1.00 94.56 96 GLY A CA 1
ATOM 733 C C . GLY A 1 96 ? -3.322 -7.229 -10.801 1.00 94.56 96 GLY A C 1
ATOM 734 O O . GLY A 1 96 ? -3.089 -8.137 -11.597 1.00 94.56 96 GLY A O 1
ATOM 735 N N . GLU A 1 97 ? -2.743 -6.029 -10.916 1.00 91.75 97 GLU A N 1
ATOM 736 C CA . GLU A 1 97 ? -1.724 -5.702 -11.927 1.00 91.75 97 GLU A CA 1
ATOM 737 C C . GLU A 1 97 ? -0.479 -6.583 -11.780 1.00 91.75 97 GLU A C 1
ATOM 739 O O . GLU A 1 97 ? 0.046 -7.080 -12.776 1.00 91.75 97 GLU A O 1
ATOM 744 N N . ASN A 1 98 ? -0.028 -6.807 -10.544 1.00 91.06 98 ASN A N 1
ATOM 745 C CA . ASN A 1 98 ? 1.100 -7.687 -10.257 1.00 91.06 98 ASN A CA 1
ATOM 746 C C . ASN A 1 98 ? 0.784 -9.151 -10.624 1.00 91.06 98 ASN A C 1
ATOM 748 O O . ASN A 1 98 ? 1.632 -9.831 -11.197 1.00 91.06 98 ASN A O 1
ATOM 752 N N . ALA A 1 99 ? -0.433 -9.630 -10.341 1.00 88.62 99 ALA A N 1
ATOM 753 C CA . ALA A 1 99 ? -0.845 -11.007 -10.622 1.00 88.62 99 ALA A CA 1
ATOM 754 C C . ALA A 1 99 ? -0.981 -11.311 -12.125 1.00 88.62 99 ALA A C 1
ATOM 756 O O . ALA A 1 99 ? -0.582 -12.384 -12.556 1.00 88.62 99 ALA A O 1
ATOM 757 N N . ASN A 1 100 ? -1.483 -10.368 -12.933 1.00 82.62 100 ASN A N 1
ATOM 758 C CA . ASN A 1 100 ? -1.631 -10.538 -14.390 1.00 82.62 100 ASN A CA 1
ATOM 759 C C . ASN A 1 100 ? -0.297 -10.608 -15.156 1.00 82.62 100 ASN A C 1
ATOM 761 O O . ASN A 1 100 ? -0.289 -10.786 -16.373 1.00 82.62 100 ASN A O 1
ATOM 765 N N . ARG A 1 101 ? 0.827 -10.397 -14.467 1.00 71.38 101 ARG A N 1
ATOM 766 C CA . ARG A 1 101 ? 2.169 -10.418 -15.051 1.00 71.38 101 ARG A CA 1
ATOM 767 C C . ARG A 1 101 ? 2.753 -11.841 -15.130 1.00 71.38 101 ARG A C 1
ATOM 769 O O . ARG A 1 101 ? 3.800 -11.999 -15.753 1.00 71.38 101 ARG A O 1
ATOM 776 N N . PHE A 1 102 ? 2.077 -12.839 -14.542 1.00 55.59 102 PHE A N 1
ATOM 777 C CA . PHE A 1 102 ? 2.455 -14.259 -14.526 1.00 55.59 102 PHE A CA 1
ATOM 778 C C . PHE A 1 102 ? 1.385 -15.163 -15.141 1.00 55.59 102 PHE A C 1
ATOM 780 O O . PHE A 1 102 ? 0.185 -14.944 -14.863 1.00 55.59 102 PHE A O 1
#

Radius of gyration: 17.08 Å; chains: 1; bounding box: 41×27×49 Å

Foldseek 3Di:
DDWDQDPNDTDDQDDQDWDWDDDQQKTWGWDKDWDFPDPPDVQGKIKIKIKIWIDTPPGDDPDHRDDTDIDIFIWIWGDPPPGTDTPDCRSVVVVVVVVVVD

Sequence (102 aa):
PLILVRDDRFELIDMISMFDESLCAYRRTQELAFQTVAEGQPYAAIKATVTDATLPNGESCDDAAPEAASRDISVTYHWDGTAYVKGSDALDKLAGENANRF

pLDDT: mean 92.96, std 6.44, range [55.59, 98.44]

Secondary structure (DSSP, 8-state):
-EEEEETTEEEEEE------EE-SSEEEEEEEEEEESSTTSTT--EEEEEEEEEEE-----SSPPPPPEEEEEEEEEEE-SSSEEES-SHHHHHHHHHHTT-